Protein AF-A0A2A4V8B3-F1 (afdb_monomer_lite)

Structure (mmCIF, N/CA/C/O backbone):
data_AF-A0A2A4V8B3-F1
#
_entry.id   AF-A0A2A4V8B3-F1
#
loop_
_atom_site.group_PDB
_atom_site.id
_atom_site.type_symbol
_atom_site.label_atom_id
_atom_site.label_alt_id
_atom_site.label_comp_id
_atom_site.label_asym_id
_atom_site.label_entity_id
_atom_site.label_seq_id
_atom_site.pdbx_PDB_ins_code
_atom_site.Cartn_x
_atom_site.Cartn_y
_atom_site.Cartn_z
_atom_site.occupancy
_atom_site.B_iso_or_equiv
_atom_site.auth_seq_id
_atom_site.auth_comp_id
_atom_site.auth_asym_id
_atom_site.auth_atom_id
_atom_site.pdbx_PDB_model_num
ATOM 1 N N . MET A 1 1 ? -8.228 9.373 -2.142 1.00 75.62 1 MET A N 1
ATOM 2 C CA . MET A 1 1 ? -7.439 8.498 -1.263 1.00 75.62 1 MET A CA 1
ATOM 3 C C . MET A 1 1 ? -7.213 9.200 0.055 1.00 75.62 1 MET A C 1
ATOM 5 O O . MET A 1 1 ? -6.457 10.163 0.104 1.00 75.62 1 MET A O 1
ATOM 9 N N . THR A 1 2 ? -7.876 8.724 1.103 1.00 86.31 2 THR A N 1
ATOM 10 C CA . THR A 1 2 ? -7.658 9.188 2.476 1.00 86.31 2 THR A CA 1
ATOM 11 C C . THR A 1 2 ? -6.906 8.107 3.242 1.00 86.31 2 THR A C 1
ATOM 13 O O . THR A 1 2 ? -7.404 6.989 3.386 1.00 86.31 2 THR A O 1
ATOM 16 N N . ILE A 1 3 ? -5.701 8.444 3.699 1.00 95.56 3 ILE A N 1
ATOM 17 C CA . ILE A 1 3 ? -4.874 7.608 4.571 1.00 95.56 3 ILE A CA 1
ATOM 18 C C . ILE A 1 3 ? -4.713 8.327 5.908 1.00 95.56 3 ILE A C 1
ATOM 20 O O . ILE A 1 3 ? -4.623 9.552 5.957 1.00 95.56 3 ILE A O 1
ATOM 24 N N . SER A 1 4 ? -4.695 7.573 7.000 1.00 96.19 4 SER A N 1
ATOM 25 C CA . SER A 1 4 ? -4.359 8.089 8.329 1.00 96.19 4 SER A CA 1
ATOM 26 C C . SER A 1 4 ? -3.397 7.136 9.018 1.00 96.19 4 SER A C 1
ATOM 28 O O . SER A 1 4 ? -3.510 5.922 8.845 1.00 96.19 4 SER A O 1
ATOM 30 N N . ILE A 1 5 ? -2.454 7.669 9.793 1.00 97.62 5 ILE A N 1
ATOM 31 C CA . ILE A 1 5 ? -1.421 6.866 10.451 1.00 97.62 5 ILE A CA 1
ATOM 32 C C . ILE A 1 5 ? -1.676 6.827 11.956 1.00 97.62 5 ILE A C 1
ATOM 34 O O . ILE A 1 5 ? -1.753 7.857 12.620 1.00 97.62 5 ILE A O 1
ATOM 38 N N . ASP A 1 6 ? -1.794 5.621 12.497 1.00 97.19 6 ASP A N 1
ATOM 39 C CA . ASP A 1 6 ? -1.724 5.356 13.929 1.00 97.19 6 ASP A CA 1
ATOM 40 C C . ASP A 1 6 ? -0.278 4.966 14.254 1.00 97.19 6 ASP A C 1
ATOM 42 O O . ASP A 1 6 ? 0.121 3.800 14.148 1.00 97.19 6 ASP A O 1
ATOM 46 N N . TRP A 1 7 ? 0.526 5.981 14.573 1.00 96.69 7 TRP A N 1
ATOM 47 C CA . TRP A 1 7 ? 1.957 5.833 14.833 1.00 96.69 7 TRP A CA 1
ATOM 48 C C . TRP A 1 7 ? 2.273 4.892 16.008 1.00 96.69 7 TRP A C 1
ATOM 50 O O . TRP A 1 7 ? 3.122 4.011 15.828 1.00 96.69 7 TRP A O 1
ATOM 60 N N . PRO A 1 8 ? 1.597 4.991 17.177 1.00 96.19 8 PRO A N 1
ATOM 61 C CA . PRO A 1 8 ? 1.855 4.090 18.300 1.00 96.19 8 PRO A CA 1
ATOM 62 C C . PRO A 1 8 ? 1.575 2.618 17.989 1.00 96.19 8 PRO A C 1
ATOM 64 O O . PRO A 1 8 ? 2.347 1.753 18.400 1.00 96.19 8 PRO A O 1
ATOM 67 N N . ASN A 1 9 ? 0.496 2.323 17.254 1.00 97.19 9 ASN A N 1
ATOM 68 C CA . ASN A 1 9 ? 0.120 0.943 16.929 1.00 97.19 9 ASN A CA 1
ATOM 69 C C . ASN A 1 9 ? 0.701 0.450 15.597 1.00 97.19 9 ASN A C 1
ATOM 71 O O . ASN A 1 9 ? 0.443 -0.690 15.209 1.00 97.19 9 ASN A O 1
ATOM 75 N N . LYS A 1 10 ? 1.475 1.293 14.900 1.00 97.75 10 LYS A N 1
ATOM 76 C CA . LYS A 1 10 ? 2.072 1.006 13.591 1.00 97.75 10 LYS A CA 1
ATOM 77 C C . LYS A 1 10 ? 1.015 0.585 12.558 1.00 97.75 10 LYS A C 1
ATOM 79 O O . LYS A 1 10 ? 1.180 -0.401 11.840 1.00 97.75 10 LYS A O 1
ATOM 84 N N . LEU A 1 11 ? -0.088 1.334 12.469 1.00 98.19 11 LEU A N 1
ATOM 85 C CA . LEU A 1 11 ? -1.162 1.064 11.505 1.00 98.19 11 LEU A CA 1
ATOM 86 C C . LEU A 1 11 ? -1.292 2.186 10.480 1.00 98.19 11 LEU A C 1
ATOM 88 O O . LEU A 1 11 ? -1.422 3.356 10.823 1.00 98.19 11 LEU A O 1
ATOM 92 N N . VAL A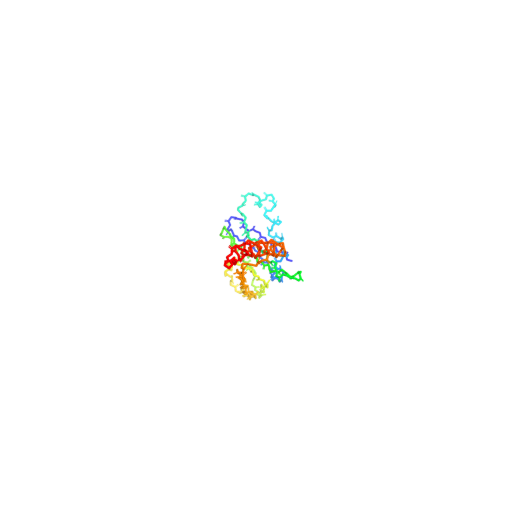 1 12 ? -1.353 1.796 9.213 1.00 98.19 12 VAL A N 1
ATOM 93 C CA . VAL A 1 12 ? -1.789 2.642 8.105 1.00 98.19 12 VAL A CA 1
ATOM 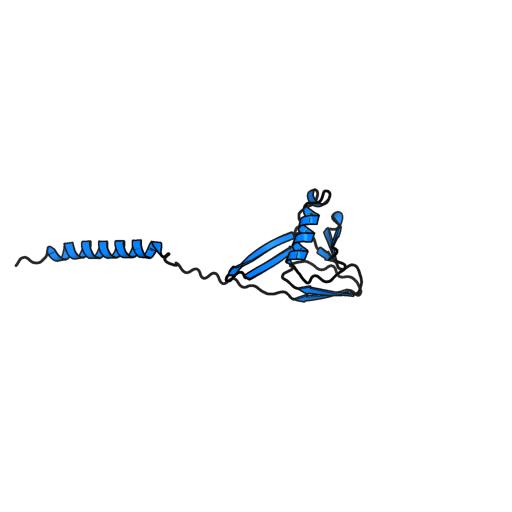94 C C . VAL A 1 12 ? -3.261 2.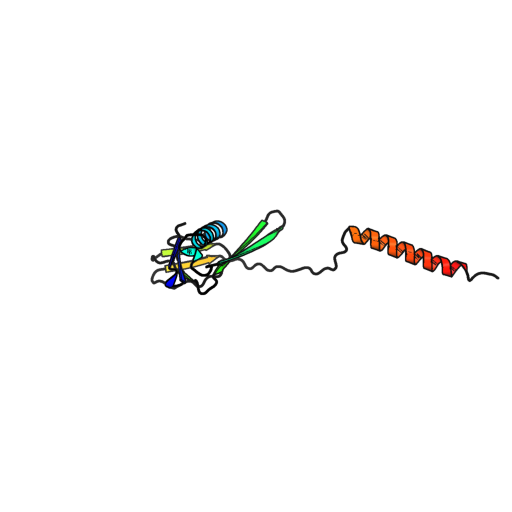338 7.854 1.00 98.19 12 VAL A C 1
ATOM 96 O O . VAL A 1 12 ? -3.620 1.225 7.466 1.00 98.19 12 VAL A O 1
ATOM 99 N N . LEU A 1 13 ? -4.124 3.315 8.103 1.00 98.06 13 LEU A N 1
ATOM 100 C CA . LEU A 1 13 ? -5.569 3.200 7.969 1.00 98.06 13 LEU A CA 1
ATOM 101 C C . LEU A 1 13 ? -5.988 3.721 6.597 1.00 98.06 13 LEU A C 1
ATOM 103 O O . LEU A 1 13 ? -5.778 4.893 6.292 1.00 98.06 13 LEU A O 1
ATOM 107 N N . SER A 1 14 ? -6.601 2.864 5.785 1.00 97.12 14 SER A N 1
ATOM 108 C CA . SER A 1 14 ? -7.164 3.247 4.489 1.00 97.12 14 SER A CA 1
ATOM 109 C C . SER A 1 14 ? -8.669 3.018 4.476 1.00 97.12 14 SER A C 1
ATOM 111 O O . SER A 1 14 ? -9.137 1.930 4.800 1.00 97.12 14 SER A O 1
ATOM 113 N N . THR A 1 15 ? -9.445 4.037 4.113 1.00 96.62 15 THR A N 1
ATOM 114 C CA . THR A 1 15 ? -10.911 3.932 4.000 1.00 96.62 15 THR A CA 1
ATOM 115 C C . THR A 1 15 ? -11.390 3.653 2.576 1.00 96.62 15 THR A C 1
ATOM 117 O O . THR A 1 15 ? -12.588 3.477 2.364 1.00 96.62 15 THR A O 1
ATOM 120 N N . GLU A 1 16 ? -10.478 3.573 1.604 1.00 95.94 16 GLU A N 1
ATOM 121 C CA . GLU A 1 16 ? -10.765 3.437 0.172 1.00 95.94 16 GLU A CA 1
ATOM 122 C C . GLU A 1 16 ? -9.875 2.362 -0.468 1.00 95.94 16 GLU A C 1
ATOM 124 O O . GLU A 1 16 ? -8.850 1.979 0.082 1.00 95.94 16 GLU A O 1
ATOM 129 N N . SER A 1 17 ? -10.245 1.877 -1.654 1.00 96.44 17 SER A N 1
ATOM 130 C CA . SER A 1 17 ? -9.379 0.977 -2.430 1.00 96.44 17 SER A CA 1
ATOM 131 C C . SER A 1 17 ? -8.087 1.678 -2.870 1.00 96.44 17 SER A C 1
ATOM 133 O O . SER A 1 17 ? -8.086 2.874 -3.166 1.00 96.44 17 SER A O 1
ATOM 135 N N . ILE A 1 18 ? -6.991 0.923 -2.969 1.00 96.00 18 ILE A N 1
ATOM 136 C CA . ILE A 1 18 ? -5.684 1.429 -3.405 1.00 96.00 18 ILE A CA 1
ATOM 137 C C . ILE A 1 18 ? -5.465 0.992 -4.851 1.00 96.00 18 ILE A C 1
ATOM 139 O O . ILE A 1 18 ? -4.991 -0.109 -5.111 1.00 96.00 18 ILE A O 1
ATOM 143 N N . THR A 1 19 ? -5.830 1.841 -5.806 1.00 94.94 19 THR A N 1
ATOM 144 C CA . THR A 1 19 ? -5.739 1.516 -7.242 1.00 94.94 19 THR A CA 1
ATOM 145 C C . THR A 1 19 ? -4.518 2.118 -7.934 1.00 94.94 19 THR A C 1
ATOM 147 O O . THR A 1 19 ? -4.212 1.740 -9.060 1.00 94.94 19 THR A O 1
ATOM 150 N N . ASP A 1 20 ? -3.828 3.048 -7.273 1.00 94.06 20 ASP A N 1
ATOM 151 C CA . ASP A 1 20 ? -2.616 3.703 -7.762 1.00 94.06 20 ASP A CA 1
ATOM 152 C C . ASP A 1 20 ? -1.541 3.665 -6.670 1.00 94.06 20 ASP A C 1
ATOM 154 O O . ASP A 1 20 ? -1.635 4.343 -5.644 1.00 94.06 20 ASP A O 1
ATOM 158 N N . ILE A 1 21 ? -0.516 2.842 -6.894 1.00 92.88 21 ILE A N 1
ATOM 159 C CA . ILE A 1 21 ? 0.582 2.649 -5.946 1.00 92.88 21 ILE A CA 1
ATOM 160 C C . ILE A 1 21 ? 1.500 3.872 -5.838 1.00 92.88 21 ILE A C 1
ATOM 162 O O . ILE A 1 21 ? 2.099 4.088 -4.785 1.00 92.88 21 ILE A O 1
ATOM 166 N N . VAL A 1 22 ? 1.632 4.669 -6.902 1.00 94.00 22 VAL A N 1
ATOM 167 C CA . VAL A 1 22 ? 2.498 5.853 -6.891 1.00 94.00 22 VAL A CA 1
ATOM 168 C C . VAL A 1 22 ? 1.840 6.934 -6.047 1.00 94.00 22 VAL A C 1
ATOM 170 O O . VAL A 1 22 ? 2.473 7.419 -5.111 1.00 94.00 22 VAL A O 1
ATOM 173 N N . ALA A 1 23 ? 0.552 7.198 -6.288 1.00 95.25 23 ALA A N 1
ATOM 174 C CA . ALA A 1 23 ? -0.228 8.120 -5.468 1.00 95.25 23 ALA A CA 1
ATOM 175 C C . ALA A 1 23 ? -0.283 7.667 -3.998 1.00 95.25 23 ALA A C 1
ATOM 177 O O . ALA A 1 23 ? -0.118 8.478 -3.092 1.00 95.25 23 ALA A O 1
ATOM 178 N N . PHE A 1 24 ? -0.441 6.363 -3.746 1.00 95.88 24 PHE A N 1
ATOM 179 C CA . PHE A 1 24 ? -0.405 5.819 -2.386 1.00 95.88 24 PHE A CA 1
ATOM 180 C C . PHE A 1 24 ? 0.943 6.045 -1.696 1.00 95.88 24 PHE A C 1
ATOM 182 O O . PHE A 1 24 ? 0.987 6.488 -0.551 1.00 95.88 24 PHE A O 1
ATOM 189 N N . LYS A 1 25 ? 2.052 5.786 -2.399 1.00 95.69 25 LYS A N 1
ATOM 190 C CA . LYS A 1 25 ? 3.403 6.052 -1.895 1.00 95.69 25 LYS A CA 1
ATOM 191 C C . LYS A 1 25 ? 3.598 7.533 -1.578 1.00 95.69 25 LYS A C 1
ATOM 193 O O . LYS A 1 25 ? 4.223 7.837 -0.570 1.00 95.69 25 LYS A O 1
ATOM 198 N N . ASP A 1 26 ? 3.112 8.432 -2.432 1.00 96.56 26 ASP A N 1
ATOM 199 C CA . ASP A 1 26 ? 3.243 9.876 -2.215 1.00 96.56 26 ASP A CA 1
ATOM 200 C C . ASP A 1 26 ? 2.539 10.306 -0.925 1.00 96.56 26 ASP A C 1
ATOM 202 O O . ASP A 1 26 ? 3.161 10.971 -0.106 1.00 96.56 26 ASP A O 1
ATOM 206 N N . VAL A 1 27 ? 1.316 9.825 -0.674 1.00 96.75 27 VAL A N 1
ATOM 207 C CA . VAL A 1 27 ? 0.584 10.116 0.574 1.00 96.75 27 VAL A CA 1
ATOM 208 C C . VAL A 1 27 ? 1.327 9.606 1.815 1.00 96.75 27 VAL A C 1
ATOM 210 O O . VAL A 1 27 ? 1.361 10.285 2.840 1.00 96.75 27 VAL A O 1
ATOM 213 N N . LEU A 1 28 ? 1.940 8.420 1.743 1.00 96.81 28 LEU A N 1
ATOM 214 C CA . LEU A 1 28 ? 2.716 7.887 2.867 1.00 96.81 28 LEU A CA 1
ATOM 215 C C . LEU A 1 28 ? 3.995 8.683 3.123 1.00 96.81 28 LEU A C 1
ATOM 217 O O . LEU A 1 28 ? 4.334 8.896 4.280 1.00 96.81 28 LEU A O 1
ATOM 221 N N . ARG A 1 29 ? 4.688 9.135 2.070 1.00 96.50 29 ARG A N 1
ATOM 222 C CA . ARG A 1 29 ? 5.881 9.983 2.222 1.00 96.50 29 ARG A CA 1
ATOM 223 C C . ARG A 1 29 ? 5.535 11.353 2.783 1.00 96.50 29 ARG A C 1
ATOM 225 O O . ARG A 1 29 ? 6.217 11.799 3.689 1.00 96.50 29 ARG A O 1
ATOM 232 N N . ASP A 1 30 ? 4.438 11.945 2.327 1.00 96.44 30 ASP A N 1
ATOM 233 C CA . ASP A 1 30 ? 3.919 13.198 2.883 1.00 96.44 30 ASP A CA 1
ATOM 234 C C . ASP A 1 30 ? 3.633 13.055 4.390 1.00 96.44 30 ASP A C 1
ATOM 236 O O . ASP A 1 30 ? 4.064 13.872 5.195 1.00 96.44 30 ASP A O 1
ATOM 240 N N . SER A 1 31 ? 3.033 11.928 4.799 1.00 95.56 31 SER A N 1
ATOM 241 C CA . SER A 1 31 ? 2.796 11.631 6.221 1.00 95.56 31 SER A CA 1
ATOM 242 C C . SER A 1 31 ? 4.082 11.390 7.025 1.00 95.56 31 SER A C 1
ATOM 244 O O . SER A 1 31 ? 4.107 11.673 8.217 1.00 95.56 31 SER A O 1
ATOM 246 N N . GLU A 1 32 ? 5.130 10.823 6.418 1.00 96.25 32 GLU A N 1
ATOM 247 C CA . GLU A 1 32 ? 6.441 10.633 7.061 1.00 96.25 32 GLU A CA 1
ATOM 248 C C . GLU A 1 32 ? 7.205 11.957 7.224 1.00 96.25 32 GLU A C 1
ATOM 250 O O . GLU A 1 32 ? 7.951 12.106 8.191 1.00 96.25 32 GLU A O 1
ATOM 255 N N . ASP A 1 33 ? 6.997 12.911 6.314 1.00 96.06 33 ASP A N 1
ATOM 256 C CA . ASP A 1 33 ? 7.652 14.224 6.318 1.00 96.06 33 ASP A CA 1
ATOM 257 C C . ASP A 1 33 ? 6.921 15.261 7.204 1.00 96.06 33 ASP A C 1
ATOM 259 O O . ASP A 1 33 ? 7.470 16.327 7.502 1.00 96.06 33 ASP A O 1
ATOM 263 N N . ASP A 1 34 ? 5.708 14.948 7.672 1.00 94.50 34 ASP A N 1
ATOM 264 C CA . ASP A 1 34 ? 4.922 15.779 8.589 1.00 94.50 34 ASP A CA 1
ATOM 265 C C . ASP A 1 34 ? 5.523 15.863 10.006 1.00 94.50 34 ASP A C 1
ATOM 267 O O . ASP A 1 34 ? 6.310 15.021 10.440 1.00 94.50 34 ASP A O 1
ATOM 271 N N . ALA A 1 35 ? 5.099 16.871 10.783 1.00 94.69 35 ALA A N 1
ATOM 272 C CA . ALA A 1 35 ? 5.645 17.162 12.117 1.00 94.69 35 ALA A CA 1
ATOM 273 C C . ALA A 1 35 ? 5.585 15.975 13.103 1.00 94.69 35 ALA A C 1
ATOM 275 O O . ALA A 1 35 ? 6.494 15.810 13.916 1.00 94.69 35 ALA A O 1
ATOM 276 N N . ASP A 1 36 ? 4.541 15.147 13.017 1.00 92.19 36 ASP A N 1
ATOM 277 C CA . ASP A 1 36 ? 4.431 13.911 13.801 1.00 92.19 36 ASP A CA 1
ATOM 278 C C . ASP A 1 36 ? 5.178 12.738 13.139 1.00 92.19 36 ASP A C 1
ATOM 280 O O . ASP A 1 36 ? 5.700 11.860 13.830 1.00 92.19 36 ASP A O 1
ATOM 284 N N . GLY A 1 37 ? 5.253 12.721 11.805 1.00 94.12 37 GLY A N 1
ATOM 285 C CA . GLY A 1 37 ? 5.908 11.675 11.022 1.00 94.12 37 GLY A CA 1
ATOM 286 C C . GLY A 1 37 ? 7.411 11.616 11.248 1.00 94.12 37 GLY A C 1
ATOM 287 O O . GLY A 1 37 ? 7.948 10.538 11.499 1.00 94.12 37 GLY A O 1
ATOM 288 N N . VAL A 1 38 ? 8.071 12.775 11.308 1.00 95.25 38 VAL A N 1
ATOM 289 C CA . VAL A 1 38 ? 9.527 12.874 11.518 1.00 95.25 38 VAL A CA 1
ATOM 290 C C . VAL A 1 38 ? 9.997 12.335 12.875 1.00 95.25 38 VAL A C 1
ATOM 292 O O . VAL A 1 38 ? 11.185 12.069 13.057 1.00 95.25 38 VAL A O 1
ATOM 295 N N . LEU A 1 39 ? 9.086 12.178 13.842 1.00 97.00 39 LEU A N 1
ATOM 296 C CA . LEU A 1 39 ? 9.372 11.605 15.163 1.00 97.00 39 LEU A CA 1
ATOM 297 C C . LEU A 1 39 ? 9.293 10.073 15.181 1.00 97.00 39 LEU A C 1
ATOM 299 O O . LEU A 1 39 ? 9.610 9.452 16.198 1.00 97.00 39 LEU A O 1
ATOM 303 N N . ASN A 1 40 ? 8.844 9.462 14.087 1.00 96.81 40 ASN A N 1
ATOM 304 C CA . ASN A 1 40 ? 8.585 8.039 13.982 1.00 96.81 40 ASN A CA 1
ATOM 305 C C . ASN A 1 40 ? 9.472 7.382 12.924 1.00 96.81 40 ASN A C 1
ATOM 307 O O . ASN A 1 40 ? 9.949 8.013 11.985 1.00 96.81 40 ASN A O 1
ATOM 311 N N . ASP A 1 41 ? 9.667 6.071 13.061 1.00 96.75 41 ASP A N 1
ATOM 312 C CA . ASP A 1 41 ? 10.353 5.307 12.024 1.00 96.75 41 ASP A CA 1
ATOM 313 C C . ASP A 1 41 ? 9.559 5.341 10.707 1.00 96.75 41 ASP A C 1
ATOM 315 O O . ASP A 1 41 ? 8.322 5.238 10.755 1.00 96.75 41 ASP A O 1
ATOM 319 N N . PRO A 1 42 ? 10.244 5.370 9.545 1.00 97.00 42 PRO A N 1
ATOM 320 C CA . PRO A 1 42 ? 9.598 5.320 8.239 1.00 97.00 42 PRO A CA 1
ATOM 321 C C . PRO A 1 42 ? 8.657 4.119 8.104 1.00 97.00 42 PRO A C 1
ATOM 323 O O . PRO A 1 42 ? 8.955 3.018 8.574 1.00 97.00 42 PRO A O 1
ATOM 326 N N . ILE A 1 43 ? 7.537 4.322 7.421 1.00 98.06 43 ILE A N 1
ATOM 327 C CA . ILE A 1 43 ? 6.503 3.322 7.158 1.00 98.06 43 ILE A CA 1
ATOM 328 C C . ILE A 1 43 ? 6.932 2.421 6.004 1.00 98.06 43 ILE A C 1
ATOM 330 O O . ILE A 1 43 ? 6.724 1.205 6.060 1.00 98.06 43 ILE A O 1
ATOM 334 N N . ILE A 1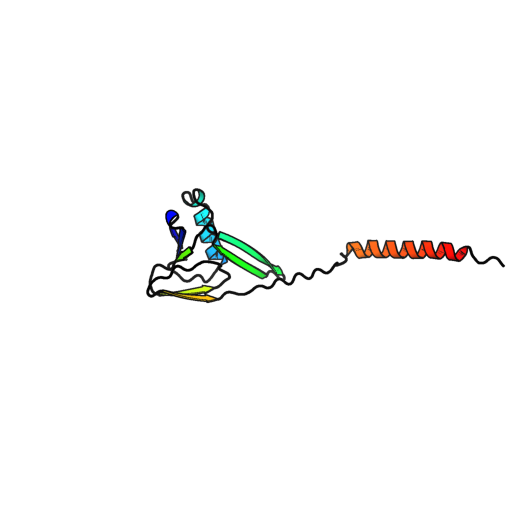 44 ? 7.522 3.002 4.952 1.00 97.50 44 ILE A N 1
ATOM 335 C CA . ILE A 1 44 ? 7.747 2.291 3.689 1.00 97.50 44 ILE A CA 1
ATOM 336 C C . ILE A 1 44 ? 9.184 2.328 3.170 1.00 97.50 44 ILE A C 1
ATOM 338 O O . ILE A 1 44 ? 9.933 3.296 3.315 1.00 97.50 44 ILE A O 1
ATOM 342 N N . ASN A 1 45 ? 9.528 1.286 2.417 1.00 96.00 45 ASN A N 1
ATOM 343 C CA . ASN A 1 45 ? 10.576 1.323 1.407 1.00 96.00 45 ASN A CA 1
ATOM 344 C C . ASN A 1 45 ? 9.934 1.324 0.012 1.00 96.00 45 ASN A C 1
ATOM 346 O O . ASN A 1 45 ? 9.016 0.550 -0.259 1.00 96.00 45 ASN A O 1
ATOM 350 N N . TYR A 1 46 ? 10.414 2.188 -0.881 1.00 94.88 46 TYR A N 1
ATOM 351 C CA . TYR A 1 46 ? 9.877 2.314 -2.233 1.00 94.88 46 TYR A CA 1
ATOM 352 C C . TYR A 1 46 ? 10.923 1.924 -3.269 1.00 94.88 46 TYR A C 1
ATOM 354 O O . TYR A 1 46 ? 12.045 2.430 -3.266 1.00 94.88 46 TYR A O 1
ATOM 362 N N . LYS A 1 47 ? 10.532 1.043 -4.189 1.00 90.94 47 LYS A N 1
ATOM 363 C CA . LYS A 1 47 ? 11.381 0.564 -5.277 1.00 90.94 47 LYS A CA 1
ATOM 364 C C . LYS A 1 47 ? 10.750 0.934 -6.608 1.00 90.94 47 LYS A C 1
ATOM 366 O O . LYS A 1 47 ? 9.575 0.670 -6.860 1.00 90.94 47 LYS A O 1
ATOM 371 N N . LYS A 1 48 ? 11.568 1.515 -7.478 1.00 91.69 48 LYS A N 1
ATOM 372 C CA . LYS A 1 48 ? 11.219 1.834 -8.859 1.00 91.69 48 LYS A CA 1
ATOM 373 C C . LYS A 1 48 ? 12.236 1.164 -9.773 1.00 91.69 48 LYS A C 1
ATOM 375 O O . LYS A 1 48 ? 13.398 1.558 -9.793 1.00 91.69 48 LYS A O 1
ATOM 380 N N . LEU A 1 49 ? 11.794 0.162 -10.523 1.00 88.62 49 LEU A N 1
ATOM 381 C CA . LEU A 1 49 ? 12.611 -0.539 -11.508 1.00 88.62 49 LEU A CA 1
ATOM 382 C C . LEU A 1 49 ? 12.277 -0.015 -12.907 1.00 88.62 49 LEU A C 1
ATOM 384 O O . LEU A 1 49 ? 11.115 0.003 -13.302 1.00 88.62 49 LEU A O 1
ATOM 388 N N . ASN A 1 50 ? 13.286 0.427 -13.654 1.00 88.94 50 ASN A N 1
ATOM 389 C CA . ASN A 1 50 ? 13.121 0.809 -15.056 1.00 88.94 50 ASN A CA 1
ATOM 390 C C . ASN A 1 50 ? 13.047 -0.455 -15.923 1.00 88.94 50 ASN A C 1
ATOM 392 O O . ASN A 1 50 ? 13.943 -1.293 -15.852 1.00 88.94 50 ASN A O 1
ATOM 396 N N . LEU A 1 51 ? 11.993 -0.582 -16.728 1.00 85.75 51 LEU A N 1
ATOM 397 C CA . LEU A 1 51 ? 11.789 -1.711 -17.642 1.00 85.75 51 LEU A CA 1
ATOM 398 C C . LEU A 1 51 ? 12.243 -1.406 -19.081 1.00 85.75 51 LEU A C 1
ATOM 400 O O . LEU A 1 51 ? 12.151 -2.267 -19.950 1.00 85.75 51 LEU A O 1
ATOM 404 N N . GLY A 1 52 ? 12.731 -0.190 -19.343 1.00 85.81 52 GLY A N 1
ATOM 405 C CA . GLY A 1 52 ? 12.986 0.316 -20.690 1.00 85.81 52 GLY A CA 1
ATOM 406 C C . GLY A 1 52 ? 11.729 0.908 -21.337 1.00 85.81 52 GLY A C 1
ATOM 407 O O . GLY A 1 52 ? 10.622 0.804 -20.812 1.00 85.81 52 GLY A O 1
ATOM 408 N N . GLY A 1 53 ? 11.899 1.611 -22.463 1.00 85.94 53 GLY A N 1
ATOM 409 C CA . GLY A 1 53 ? 10.779 2.193 -23.222 1.00 85.94 53 GLY A CA 1
ATOM 410 C C . GLY A 1 53 ? 9.925 3.219 -22.459 1.00 85.94 53 GLY A C 1
ATOM 411 O O . GLY A 1 53 ? 8.782 3.452 -22.833 1.00 85.94 53 GLY A O 1
ATOM 412 N N . GLY A 1 54 ? 10.447 3.800 -21.372 1.00 85.38 54 GLY A N 1
ATOM 413 C CA . GLY A 1 54 ? 9.702 4.703 -20.483 1.0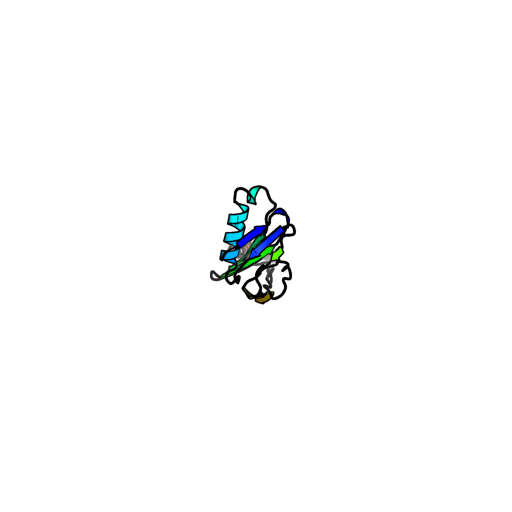0 85.38 54 GLY A CA 1
ATOM 414 C C . GLY A 1 54 ? 8.803 3.998 -19.457 1.00 85.38 54 GLY A C 1
ATOM 415 O O . GLY A 1 54 ? 8.146 4.674 -18.668 1.00 85.38 54 GLY A O 1
ATOM 416 N N . GLY A 1 55 ? 8.785 2.662 -19.438 1.00 85.50 55 GLY A N 1
ATOM 417 C CA . GLY A 1 55 ? 8.029 1.864 -18.480 1.00 85.50 55 GLY A CA 1
ATOM 418 C C . GLY A 1 55 ? 8.754 1.710 -17.145 1.00 85.50 55 GLY A C 1
ATOM 419 O O . GLY A 1 55 ? 9.965 1.481 -17.091 1.00 85.50 55 GLY A O 1
ATOM 420 N N . PHE A 1 56 ? 7.996 1.784 -16.054 1.00 88.69 56 PHE A N 1
ATOM 421 C CA . PHE A 1 56 ? 8.509 1.560 -14.709 1.00 88.69 56 PHE A CA 1
ATOM 422 C C . PHE A 1 56 ? 7.655 0.547 -13.962 1.00 88.69 56 PHE A C 1
ATOM 424 O O . PHE A 1 56 ? 6.432 0.522 -14.080 1.00 88.69 56 PHE A O 1
ATOM 431 N N . PHE A 1 57 ? 8.325 -0.267 -13.160 1.00 89.56 57 PHE A N 1
ATOM 432 C CA . PHE A 1 57 ? 7.704 -1.175 -12.221 1.00 89.56 57 PHE A CA 1
ATOM 433 C C . PHE A 1 57 ? 7.858 -0.622 -10.806 1.00 89.56 57 PHE A C 1
ATOM 435 O O . PHE A 1 57 ? 8.976 -0.397 -10.335 1.00 89.56 57 PHE A O 1
ATOM 442 N N . HIS A 1 58 ? 6.730 -0.377 -10.150 1.00 92.38 58 HIS A N 1
ATOM 443 C CA . HIS A 1 58 ? 6.653 0.286 -8.853 1.00 92.38 58 HIS A CA 1
ATOM 444 C C . HIS A 1 58 ? 6.315 -0.725 -7.765 1.00 92.38 58 HIS A C 1
ATOM 446 O O . HIS A 1 58 ? 5.391 -1.517 -7.939 1.00 92.38 58 HIS A O 1
ATOM 452 N N . ALA A 1 59 ? 7.033 -0.678 -6.645 1.00 92.94 59 ALA A N 1
ATOM 453 C CA . ALA A 1 59 ? 6.751 -1.497 -5.474 1.00 92.94 59 ALA A CA 1
ATOM 454 C C . ALA A 1 59 ? 6.908 -0.691 -4.181 1.00 92.94 59 ALA A C 1
ATOM 456 O O . ALA A 1 59 ? 7.802 0.151 -4.062 1.00 92.94 59 ALA A O 1
ATOM 457 N N . VAL A 1 60 ? 6.035 -0.973 -3.219 1.00 94.88 60 VAL A N 1
ATOM 458 C CA . VAL A 1 60 ? 6.003 -0.368 -1.886 1.00 94.88 60 VAL A CA 1
ATOM 459 C C . VAL A 1 60 ? 5.999 -1.502 -0.871 1.00 94.88 60 VAL A C 1
ATOM 461 O O . VAL A 1 60 ? 5.065 -2.298 -0.842 1.00 94.88 60 VAL A O 1
ATOM 464 N N . ASP A 1 61 ? 7.024 -1.565 -0.032 1.00 95.19 61 ASP A N 1
ATOM 465 C CA . ASP A 1 61 ? 7.123 -2.542 1.050 1.00 95.19 61 ASP A CA 1
ATOM 466 C C . ASP A 1 61 ? 6.945 -1.820 2.387 1.00 95.19 61 ASP A C 1
ATOM 468 O O . ASP A 1 61 ? 7.635 -0.833 2.650 1.00 95.19 61 ASP A O 1
ATOM 472 N N . PHE A 1 62 ? 6.037 -2.307 3.231 1.00 97.12 62 PHE A N 1
ATOM 473 C CA . PHE A 1 62 ? 5.889 -1.824 4.600 1.00 97.12 62 PHE A CA 1
ATOM 474 C C . PHE A 1 62 ? 7.032 -2.389 5.440 1.00 97.12 62 PHE A C 1
ATOM 476 O O . PHE A 1 62 ? 7.334 -3.584 5.393 1.00 97.12 62 PHE A O 1
ATOM 483 N N . ILE A 1 63 ? 7.681 -1.514 6.198 1.00 97.19 63 ILE A N 1
ATOM 484 C CA . ILE A 1 63 ? 8.832 -1.831 7.045 1.00 97.19 63 ILE A CA 1
ATOM 485 C C . ILE A 1 63 ? 8.522 -1.463 8.499 1.00 97.19 63 ILE A C 1
ATOM 487 O O . ILE A 1 63 ? 7.406 -1.065 8.810 1.00 97.19 63 ILE A O 1
ATOM 491 N N . ASN A 1 64 ? 9.475 -1.663 9.415 1.00 97.19 64 ASN A N 1
ATOM 492 C CA . ASN A 1 64 ? 9.393 -1.203 10.813 1.00 97.19 64 ASN A CA 1
ATOM 493 C C . ASN A 1 64 ? 8.111 -1.619 11.569 1.00 97.19 64 ASN A C 1
ATOM 495 O O . ASN A 1 64 ? 7.655 -0.936 12.482 1.00 97.19 64 ASN A O 1
ATOM 499 N N . GLY A 1 65 ? 7.533 -2.763 11.187 1.00 96.94 65 GLY A N 1
ATOM 500 C CA . GLY A 1 65 ? 6.346 -3.333 11.821 1.00 96.94 65 GLY A CA 1
ATOM 501 C C . GLY A 1 65 ? 5.014 -2.705 11.406 1.00 96.94 65 GLY A C 1
ATOM 502 O O . GLY A 1 65 ? 3.990 -3.123 11.945 1.00 96.94 65 GLY A O 1
ATOM 503 N N . TYR A 1 66 ? 4.997 -1.759 10.458 1.00 98.38 66 TYR A N 1
ATOM 504 C CA . TYR A 1 66 ? 3.746 -1.162 9.995 1.00 98.38 66 TYR A CA 1
ATOM 505 C C . TYR A 1 66 ? 2.867 -2.167 9.252 1.00 98.38 66 TYR A C 1
ATOM 507 O O . TYR A 1 66 ? 3.341 -3.027 8.504 1.00 98.38 66 TYR A O 1
ATOM 515 N N . GLN A 1 67 ? 1.557 -2.036 9.444 1.00 98.38 67 GLN A N 1
ATOM 516 C CA . GLN A 1 67 ? 0.540 -2.889 8.830 1.00 98.38 67 GLN A CA 1
ATOM 517 C C . GLN A 1 67 ? -0.553 -2.037 8.187 1.00 98.38 67 GLN A C 1
ATOM 519 O O . GLN A 1 67 ? -0.834 -0.924 8.629 1.00 98.38 67 GLN A O 1
ATOM 524 N N . LEU A 1 68 ? -1.187 -2.564 7.143 1.00 97.88 68 LEU A N 1
ATOM 525 C CA . LEU A 1 68 ? -2.300 -1.917 6.456 1.00 97.88 68 LEU A CA 1
ATOM 526 C C . LEU A 1 68 ? -3.624 -2.398 7.054 1.00 97.88 68 LEU A C 1
ATOM 528 O O . LEU A 1 68 ? -3.848 -3.598 7.208 1.00 97.88 68 LEU A O 1
ATOM 532 N N . LYS A 1 69 ? -4.533 -1.475 7.359 1.00 98.06 69 LYS A N 1
ATOM 533 C CA . LYS A 1 69 ? -5.854 -1.792 7.901 1.00 98.06 69 LYS A CA 1
ATOM 534 C C . LYS A 1 69 ? -6.931 -1.004 7.169 1.00 98.06 69 LYS A C 1
ATOM 536 O O . LYS A 1 69 ? -6.852 0.216 7.062 1.00 98.06 69 LYS A O 1
ATOM 541 N N . PHE A 1 70 ? -7.974 -1.708 6.747 1.00 97.69 70 PHE A N 1
ATOM 542 C CA . PHE A 1 70 ? -9.218 -1.101 6.283 1.00 97.69 70 PHE A CA 1
ATOM 543 C C . PHE A 1 70 ? -10.207 -1.135 7.452 1.00 97.69 70 PHE A C 1
ATOM 545 O O . PHE A 1 70 ? -10.617 -2.221 7.858 1.00 97.69 70 PHE A O 1
ATOM 552 N N . PRO A 1 71 ? -10.519 0.004 8.097 1.00 97.25 71 PRO A N 1
ATOM 553 C CA . PRO A 1 71 ? -11.234 -0.008 9.372 1.00 97.25 71 PRO A CA 1
ATOM 554 C C . PRO A 1 71 ? -12.752 -0.180 9.227 1.00 97.25 71 PRO A C 1
ATOM 556 O O . PRO A 1 71 ? -13.418 -0.477 10.216 1.00 97.25 71 PRO A O 1
ATOM 559 N N . ILE A 1 72 ? -13.301 0.018 8.028 1.00 96.56 72 ILE A N 1
ATOM 560 C CA . ILE A 1 72 ? -14.741 0.002 7.754 1.00 96.56 72 ILE A CA 1
ATOM 561 C C . ILE A 1 72 ? -15.068 -1.265 6.964 1.00 96.56 72 ILE A C 1
ATOM 563 O O . ILE A 1 72 ? -14.345 -1.601 6.034 1.00 96.56 72 ILE A O 1
ATOM 567 N N . ALA A 1 73 ? -16.147 -1.966 7.326 1.00 97.62 73 ALA A N 1
ATOM 568 C CA . ALA A 1 73 ? -16.612 -3.138 6.585 1.00 97.62 73 ALA A CA 1
ATOM 569 C C . ALA A 1 73 ? -16.902 -2.782 5.117 1.00 97.62 73 ALA A C 1
ATOM 571 O O . ALA A 1 73 ? -17.532 -1.764 4.826 1.00 97.62 73 ALA A O 1
ATOM 572 N N . GLY A 1 74 ? -16.462 -3.630 4.193 1.00 97.25 74 GLY A N 1
ATOM 573 C CA . GLY A 1 74 ? -16.538 -3.352 2.766 1.00 97.25 74 GLY A CA 1
ATOM 574 C C . GLY A 1 74 ? -15.649 -4.264 1.932 1.00 97.25 74 GLY A C 1
ATOM 575 O O . GLY A 1 74 ? -14.897 -5.089 2.455 1.00 97.25 74 GLY A O 1
ATOM 576 N N . ASN A 1 75 ? -15.748 -4.091 0.617 1.00 97.62 75 ASN A N 1
ATOM 577 C CA . ASN A 1 75 ? -14.905 -4.772 -0.356 1.00 97.62 75 ASN A CA 1
ATOM 578 C C . ASN A 1 75 ? -13.889 -3.773 -0.909 1.00 97.62 75 ASN A C 1
ATOM 580 O O . ASN A 1 75 ? -14.271 -2.720 -1.421 1.00 97.62 75 ASN A O 1
ATOM 584 N N . TYR A 1 76 ? -12.613 -4.119 -0.813 1.00 97.38 76 TYR A N 1
ATOM 585 C CA . TYR A 1 76 ? -11.499 -3.274 -1.214 1.00 97.38 76 TYR A CA 1
ATOM 586 C C . TYR A 1 76 ? -10.640 -3.984 -2.247 1.00 97.38 76 TYR A C 1
ATOM 588 O O . TYR A 1 76 ? -10.488 -5.205 -2.221 1.00 97.38 76 TYR A O 1
ATOM 596 N N . THR A 1 77 ? -10.034 -3.206 -3.131 1.00 96.12 77 THR A N 1
ATOM 597 C CA . THR A 1 77 ? -9.076 -3.700 -4.114 1.00 96.12 77 THR A CA 1
ATOM 598 C C . THR A 1 77 ? -7.752 -2.981 -3.932 1.00 96.12 77 THR A C 1
ATOM 600 O O . THR A 1 77 ? -7.707 -1.761 -3.767 1.00 96.12 77 THR A O 1
ATOM 603 N N . ILE A 1 78 ? -6.666 -3.744 -3.975 1.00 95.38 78 ILE A N 1
ATOM 604 C CA . ILE A 1 78 ? -5.306 -3.224 -4.040 1.00 95.38 78 ILE A CA 1
ATOM 605 C C . ILE A 1 78 ? -4.721 -3.622 -5.390 1.00 95.38 78 ILE A C 1
ATOM 607 O O . ILE A 1 78 ? -4.598 -4.812 -5.688 1.00 95.38 78 ILE A O 1
ATOM 611 N N . ILE A 1 79 ? -4.352 -2.627 -6.190 1.00 92.94 79 ILE A N 1
ATOM 612 C CA . ILE A 1 79 ? -3.678 -2.801 -7.474 1.00 92.94 79 ILE A CA 1
ATOM 613 C C . ILE A 1 79 ? -2.256 -2.267 -7.341 1.00 92.94 79 ILE A C 1
ATOM 615 O O . ILE A 1 79 ? -2.035 -1.093 -7.048 1.00 92.94 79 ILE A O 1
ATOM 619 N N . GLY A 1 80 ? -1.288 -3.146 -7.582 1.00 90.19 80 GLY A N 1
ATOM 620 C CA . GLY A 1 80 ? 0.132 -2.825 -7.526 1.00 90.19 80 GLY A CA 1
ATOM 621 C C . GLY A 1 80 ? 0.882 -3.649 -6.488 1.00 90.19 80 GLY A C 1
ATOM 622 O O . GLY A 1 80 ? 0.313 -4.377 -5.675 1.00 90.19 80 GLY A O 1
ATOM 623 N N . ASN A 1 81 ? 2.206 -3.549 -6.531 1.00 92.31 81 ASN A N 1
ATOM 624 C CA . ASN A 1 81 ? 3.092 -4.357 -5.707 1.00 92.31 81 ASN A CA 1
ATOM 625 C C . ASN A 1 81 ? 3.248 -3.776 -4.303 1.00 92.31 81 ASN A C 1
ATOM 627 O O . ASN A 1 81 ? 4.237 -3.105 -4.010 1.00 92.31 81 ASN A O 1
ATOM 631 N N . ILE A 1 82 ? 2.264 -4.046 -3.447 1.00 93.50 82 ILE A N 1
ATOM 632 C CA . ILE A 1 82 ? 2.283 -3.630 -2.045 1.00 93.50 82 ILE A CA 1
ATOM 633 C C . ILE A 1 82 ? 2.595 -4.829 -1.144 1.00 93.50 82 ILE A C 1
ATOM 635 O O . ILE A 1 82 ? 1.780 -5.743 -0.974 1.00 93.50 82 ILE A O 1
ATOM 639 N N . GLY A 1 83 ? 3.785 -4.807 -0.548 1.00 92.81 83 GLY A N 1
ATOM 640 C CA . GLY A 1 83 ? 4.224 -5.731 0.488 1.00 92.81 83 GLY A CA 1
ATOM 641 C C . GLY A 1 83 ? 3.809 -5.235 1.868 1.00 92.81 83 GLY A C 1
ATOM 642 O O . GLY A 1 83 ? 4.624 -4.666 2.581 1.00 92.81 83 GLY A O 1
ATOM 643 N N . ALA A 1 84 ? 2.548 -5.442 2.250 1.00 95.19 84 ALA A N 1
ATOM 644 C CA . ALA A 1 84 ? 2.039 -5.094 3.577 1.00 95.19 84 ALA A CA 1
ATOM 645 C C . ALA A 1 84 ? 1.277 -6.265 4.208 1.00 95.19 84 ALA A C 1
ATOM 647 O O . ALA A 1 84 ? 0.571 -7.010 3.518 1.00 95.19 84 ALA A O 1
ATOM 648 N N . VAL A 1 85 ? 1.394 -6.405 5.530 1.00 97.25 85 VAL A N 1
ATOM 649 C CA . VAL A 1 85 ? 0.493 -7.256 6.318 1.00 97.25 85 VAL A CA 1
ATOM 650 C C . VAL A 1 85 ? -0.850 -6.542 6.416 1.00 97.25 85 VAL A C 1
ATOM 652 O O . VAL A 1 85 ? -0.894 -5.369 6.780 1.00 97.25 85 VAL A O 1
ATOM 655 N N . ILE A 1 86 ? -1.935 -7.241 6.080 1.00 97.25 86 ILE A N 1
ATOM 656 C CA . ILE A 1 86 ? -3.293 -6.706 6.206 1.00 97.25 86 ILE A CA 1
ATOM 657 C C . ILE A 1 86 ? -3.860 -7.137 7.555 1.00 97.25 86 ILE A C 1
ATOM 659 O O . ILE A 1 86 ? -3.983 -8.335 7.819 1.00 97.25 86 ILE A O 1
ATOM 663 N N . VAL A 1 87 ? -4.239 -6.168 8.387 1.00 98.00 87 VAL A N 1
ATOM 664 C CA . VAL A 1 87 ? -4.943 -6.433 9.644 1.00 98.00 87 VAL A CA 1
ATOM 665 C C . VAL A 1 87 ? -6.369 -6.887 9.325 1.00 98.00 87 VAL A C 1
ATOM 667 O O . VAL A 1 87 ? -7.112 -6.128 8.694 1.00 98.00 87 VAL A O 1
ATOM 670 N N . PRO A 1 88 ? -6.787 -8.088 9.762 1.00 97.25 88 PRO A N 1
ATOM 671 C CA . PRO A 1 88 ? -8.140 -8.561 9.521 1.00 97.25 88 PRO A CA 1
ATOM 672 C C . PRO A 1 88 ? -9.146 -7.728 10.320 1.00 97.25 88 PRO A C 1
ATOM 674 O O . PRO A 1 88 ? -8.969 -7.474 11.513 1.00 97.25 88 PRO A O 1
ATOM 677 N N . VAL A 1 89 ? -10.231 -7.332 9.663 1.00 97.88 89 VAL A N 1
ATOM 678 C CA . VAL A 1 89 ? -11.365 -6.632 10.273 1.00 97.88 89 VAL A CA 1
ATOM 679 C C . VAL A 1 89 ? -12.642 -7.348 9.841 1.00 97.88 89 VAL A C 1
ATOM 681 O O . VAL A 1 89 ? -12.780 -7.756 8.689 1.00 97.88 89 VAL A O 1
ATOM 684 N N . ALA A 1 90 ? -13.572 -7.555 10.773 1.00 97.69 90 ALA A N 1
ATOM 685 C CA . ALA A 1 90 ? -14.819 -8.251 10.475 1.00 97.69 90 ALA A CA 1
ATOM 686 C C . ALA A 1 90 ? -15.612 -7.512 9.381 1.00 97.69 90 ALA A C 1
ATOM 688 O O . ALA A 1 90 ? -15.811 -6.302 9.460 1.00 97.69 90 ALA A O 1
ATOM 689 N N . GLY A 1 91 ? -16.064 -8.249 8.363 1.00 96.50 91 GLY A N 1
ATOM 690 C CA . GLY A 1 91 ? -16.801 -7.682 7.229 1.00 96.50 91 GLY A CA 1
ATOM 691 C C . GLY A 1 91 ? -15.936 -6.932 6.210 1.00 96.50 91 GLY A C 1
ATOM 692 O O . GLY A 1 91 ? -16.490 -6.306 5.311 1.00 96.50 91 GLY A O 1
ATOM 693 N N . VAL A 1 92 ? -14.607 -6.988 6.332 1.00 98.19 92 VAL A N 1
ATOM 694 C CA . VAL A 1 92 ? -13.666 -6.448 5.345 1.00 98.19 92 VAL A CA 1
ATOM 695 C C . VAL A 1 92 ? -13.135 -7.570 4.472 1.00 98.19 92 VAL A C 1
ATOM 697 O O . VAL A 1 92 ? -12.560 -8.540 4.966 1.00 98.19 92 VAL A O 1
ATOM 700 N N . PHE A 1 93 ? -13.271 -7.393 3.165 1.00 97.25 93 PHE A N 1
ATOM 701 C CA . PHE A 1 93 ? -12.709 -8.280 2.160 1.00 97.25 93 PHE A CA 1
ATOM 702 C C . PHE A 1 93 ? -11.763 -7.476 1.281 1.00 97.25 93 PHE A C 1
ATOM 704 O O . PHE A 1 93 ? -12.135 -6.426 0.759 1.00 97.25 93 PHE A O 1
ATOM 711 N N . VAL A 1 94 ? -10.529 -7.954 1.136 1.00 96.69 94 VAL A N 1
ATOM 712 C CA . VAL A 1 94 ? -9.503 -7.275 0.342 1.00 96.69 94 VAL A CA 1
ATOM 713 C C . VAL A 1 94 ? -9.047 -8.202 -0.765 1.00 96.69 94 VAL A C 1
ATOM 715 O O . VAL A 1 94 ? -8.490 -9.266 -0.495 1.00 96.69 94 VAL A O 1
ATOM 718 N N . ASP A 1 95 ? -9.254 -7.771 -2.001 1.00 95.94 95 ASP A N 1
ATOM 719 C CA . ASP A 1 95 ? -8.652 -8.389 -3.170 1.00 95.94 95 ASP A CA 1
ATOM 720 C C . ASP A 1 95 ? -7.310 -7.717 -3.490 1.00 95.94 95 ASP A C 1
ATOM 722 O O . ASP A 1 95 ? -7.173 -6.491 -3.407 1.00 95.94 95 ASP A O 1
ATOM 726 N N . ARG A 1 96 ? -6.299 -8.516 -3.842 1.00 93.69 96 ARG A N 1
ATOM 727 C CA . ARG A 1 96 ? -4.950 -8.034 -4.157 1.00 93.69 96 ARG A CA 1
ATOM 728 C C . ARG A 1 96 ? -4.525 -8.503 -5.534 1.00 93.69 96 ARG A C 1
ATOM 730 O O . ARG A 1 96 ? -4.239 -9.678 -5.743 1.00 93.69 96 ARG A O 1
ATOM 737 N N . THR A 1 97 ? -4.363 -7.542 -6.431 1.00 90.94 97 THR A N 1
ATOM 738 C CA . THR A 1 97 ? -3.736 -7.745 -7.733 1.00 90.94 97 THR A CA 1
ATOM 739 C C . THR A 1 97 ? -2.286 -7.275 -7.666 1.00 90.94 97 THR A C 1
ATOM 741 O O . THR A 1 97 ? -1.997 -6.078 -7.729 1.00 90.94 97 THR A O 1
ATOM 744 N N . THR A 1 98 ? -1.362 -8.226 -7.532 1.00 83.94 98 THR A N 1
ATOM 745 C CA . THR A 1 98 ? 0.088 -7.983 -7.545 1.00 83.94 98 THR A CA 1
ATOM 746 C C . THR A 1 98 ? 0.720 -8.625 -8.779 1.00 83.94 98 THR A C 1
ATOM 748 O O . THR A 1 98 ? 0.203 -9.598 -9.326 1.00 83.94 98 THR A O 1
ATOM 751 N N . SER A 1 99 ? 1.841 -8.078 -9.248 1.00 75.81 99 SER A N 1
ATOM 752 C CA . SER A 1 99 ? 2.621 -8.667 -10.342 1.00 75.81 99 SER A CA 1
ATOM 753 C C . SER A 1 99 ? 3.946 -9.206 -9.809 1.00 75.81 99 SER A C 1
ATOM 755 O O . SER A 1 99 ? 4.622 -8.535 -9.037 1.00 75.81 99 SER A O 1
ATOM 757 N N . ALA A 1 100 ? 4.368 -10.399 -10.221 1.00 65.25 100 ALA A N 1
ATOM 758 C CA . ALA A 1 100 ? 5.735 -10.850 -9.965 1.00 65.25 100 ALA A CA 1
ATOM 759 C C . ALA A 1 100 ? 6.658 -10.256 -11.039 1.00 65.25 100 ALA A C 1
ATOM 761 O O . ALA A 1 100 ? 6.447 -10.500 -12.226 1.00 65.25 100 ALA A O 1
ATOM 762 N N . SER A 1 101 ? 7.671 -9.479 -10.651 1.00 55.41 101 SER A N 1
ATOM 763 C CA . SER A 1 101 ? 8.730 -9.067 -11.575 1.00 55.41 101 SER A CA 1
ATOM 764 C C . SER A 1 101 ? 9.942 -9.980 -11.407 1.00 55.41 101 SER A C 1
ATOM 766 O O . SER A 1 101 ? 10.557 -10.046 -10.344 1.00 55.41 101 SER A O 1
ATOM 768 N N . PHE A 1 102 ? 10.294 -10.695 -12.474 1.00 51.50 102 PHE A N 1
ATOM 769 C CA . PHE A 1 102 ? 11.559 -11.415 -12.572 1.00 51.50 102 PHE A CA 1
ATOM 770 C C . PHE A 1 102 ? 12.515 -10.557 -13.396 1.00 51.50 102 PHE A C 1
ATOM 772 O O . PHE A 1 102 ? 12.367 -10.442 -14.610 1.00 51.50 102 PHE A O 1
ATOM 779 N N . ALA A 1 103 ? 13.485 -9.925 -12.739 1.00 49.47 103 ALA A N 1
ATOM 780 C CA . ALA A 1 103 ? 14.606 -9.317 -13.439 1.00 49.47 103 ALA A CA 1
ATOM 781 C C . ALA A 1 103 ? 15.626 -10.422 -13.747 1.00 49.47 103 ALA A C 1
ATOM 783 O O . ALA A 1 103 ? 16.407 -10.822 -12.886 1.00 49.47 103 ALA A O 1
ATOM 784 N N . SER A 1 104 ? 15.606 -10.957 -14.967 1.00 49.03 104 SER A N 1
ATOM 785 C CA . SER A 1 104 ? 16.705 -11.780 -15.467 1.00 49.03 104 SER A CA 1
ATOM 786 C C . SER A 1 104 ? 17.876 -10.859 -15.798 1.00 49.03 104 SER A C 1
ATOM 788 O O . SER A 1 104 ? 17.875 -10.185 -16.828 1.00 49.03 104 SER A O 1
ATOM 790 N N . PHE A 1 105 ? 18.867 -10.802 -14.910 1.00 46.97 105 PHE A N 1
ATOM 791 C CA . PHE A 1 105 ? 20.136 -10.153 -15.214 1.00 46.97 105 PHE A CA 1
ATOM 792 C C . PHE A 1 105 ? 20.844 -10.983 -16.287 1.00 46.97 105 PHE A C 1
ATOM 794 O O . PHE A 1 105 ? 21.377 -12.055 -16.003 1.00 46.97 105 PHE A O 1
ATOM 801 N N . ALA A 1 106 ? 20.849 -10.507 -17.529 1.00 47.94 106 ALA A N 1
ATOM 802 C CA . ALA A 1 106 ? 21.785 -11.012 -18.519 1.00 47.94 106 ALA A CA 1
ATOM 803 C C . ALA A 1 106 ? 23.180 -10.494 -18.141 1.00 47.94 106 ALA A C 1
ATOM 805 O O . ALA A 1 106 ? 23.575 -9.401 -18.535 1.00 47.94 106 ALA A O 1
ATOM 806 N N . SER A 1 107 ? 23.920 -11.264 -17.341 1.00 50.44 107 SER A N 1
ATOM 807 C CA . SER A 1 107 ? 25.365 -11.073 -17.203 1.00 50.44 107 SER A CA 1
ATOM 808 C C . SER A 1 107 ? 26.033 -11.630 -18.459 1.00 50.44 107 SER A C 1
ATOM 810 O O . SER A 1 107 ? 26.500 -12.766 -18.493 1.00 50.44 107 SER A O 1
ATOM 812 N N . GLY A 1 108 ? 25.976 -10.861 -19.543 1.00 54.47 108 GLY A N 1
ATOM 813 C CA . GLY A 1 108 ? 26.888 -11.022 -20.666 1.00 54.47 108 GLY A CA 1
ATOM 814 C C . GLY A 1 108 ? 28.068 -10.088 -20.439 1.00 54.47 108 GLY A C 1
ATOM 815 O O . GLY A 1 108 ? 27.857 -8.935 -20.066 1.00 54.47 108 GLY A O 1
ATOM 816 N N . SER A 1 109 ? 29.295 -10.554 -20.670 1.00 58.88 109 SER A N 1
ATOM 817 C CA . SER A 1 109 ? 30.516 -9.734 -20.709 1.00 58.88 109 SER A CA 1
ATOM 818 C C . SER A 1 109 ? 30.506 -8.805 -21.933 1.00 58.88 109 SER A C 1
ATOM 820 O O . SER A 1 109 ? 31.356 -8.912 -22.816 1.00 58.88 109 SER A O 1
ATOM 822 N N . GLY A 1 110 ? 29.455 -7.995 -22.058 1.00 57.44 110 GLY A N 1
ATOM 823 C CA . GLY A 1 110 ? 29.153 -7.206 -23.238 1.00 57.44 110 GLY A CA 1
ATOM 824 C C . GLY A 1 110 ? 30.279 -6.227 -23.506 1.00 57.44 110 GLY A C 1
ATOM 825 O O . GLY A 1 110 ? 30.444 -5.267 -22.763 1.00 57.44 110 GLY A O 1
ATOM 826 N N . VAL A 1 111 ? 31.025 -6.507 -24.572 1.00 66.62 111 VAL A N 1
ATOM 827 C CA . VAL A 1 111 ? 31.991 -5.607 -25.199 1.00 66.62 111 VAL A CA 1
ATOM 828 C C . VAL A 1 111 ? 31.255 -4.298 -25.482 1.00 66.62 111 VAL A C 1
ATOM 830 O O . VAL A 1 111 ? 30.294 -4.276 -26.258 1.00 66.62 111 VAL A O 1
ATOM 833 N N . LEU A 1 112 ? 31.646 -3.219 -24.810 1.00 70.12 112 LEU A N 1
ATOM 834 C CA . LEU A 1 112 ? 31.136 -1.886 -25.101 1.00 70.12 112 LEU A CA 1
ATOM 835 C C . LEU A 1 112 ? 31.581 -1.484 -26.518 1.00 70.12 112 LEU A C 1
ATOM 837 O O . LEU A 1 112 ? 32.599 -1.968 -27.010 1.00 70.12 112 LEU A O 1
ATOM 841 N N . PRO A 1 113 ? 30.880 -0.561 -27.196 1.00 67.19 113 PRO A N 1
ATOM 842 C CA . PRO A 1 113 ? 31.339 -0.051 -28.488 1.00 67.19 113 PRO A CA 1
ATOM 843 C C . PRO A 1 113 ? 32.772 0.517 -28.460 1.00 67.19 113 PRO A C 1
ATOM 845 O O . PRO A 1 113 ? 33.463 0.453 -29.472 1.00 67.19 113 PRO A O 1
ATOM 848 N N . SER A 1 114 ? 33.227 1.033 -27.309 1.00 66.75 114 SER A N 1
ATOM 849 C CA . SER A 1 114 ? 34.620 1.443 -27.070 1.00 66.75 114 SER A CA 1
ATOM 850 C C . SER A 1 114 ? 35.596 0.271 -27.143 1.00 66.75 114 SER A C 1
ATOM 852 O O . SER A 1 114 ? 36.636 0.368 -27.787 1.00 66.75 114 SER A O 1
ATOM 854 N N . ASP A 1 115 ? 35.215 -0.860 -26.559 1.00 74.62 115 ASP A N 1
ATOM 855 C CA . ASP A 1 115 ? 36.061 -2.043 -26.433 1.00 74.62 115 ASP A CA 1
ATOM 856 C C . ASP A 1 115 ? 36.320 -2.686 -27.806 1.00 74.62 115 ASP A C 1
ATOM 858 O O . ASP A 1 115 ? 37.326 -3.357 -28.003 1.00 74.62 115 ASP A O 1
ATOM 862 N N . VAL A 1 116 ? 35.448 -2.456 -28.797 1.00 76.75 116 VAL A N 1
ATOM 863 C CA . VAL A 1 116 ? 35.648 -2.932 -30.178 1.00 76.75 116 VAL A CA 1
ATOM 864 C C . VAL A 1 116 ? 36.883 -2.296 -30.820 1.00 76.75 116 VAL A C 1
ATOM 866 O O . VAL A 1 116 ? 37.598 -2.972 -31.561 1.00 76.75 116 VAL A O 1
ATOM 869 N N . VAL A 1 117 ? 37.148 -1.016 -30.538 1.00 78.56 117 VAL A N 1
ATOM 870 C CA . VAL A 1 117 ? 38.324 -0.306 -31.065 1.00 78.56 117 VAL A CA 1
ATOM 871 C C . VAL A 1 117 ? 39.590 -0.855 -30.415 1.00 78.56 117 VAL A C 1
ATOM 873 O O . VAL A 1 117 ? 40.521 -1.234 -31.126 1.00 78.56 117 VAL A O 1
ATOM 876 N N . ASP A 1 118 ? 39.575 -1.011 -29.092 1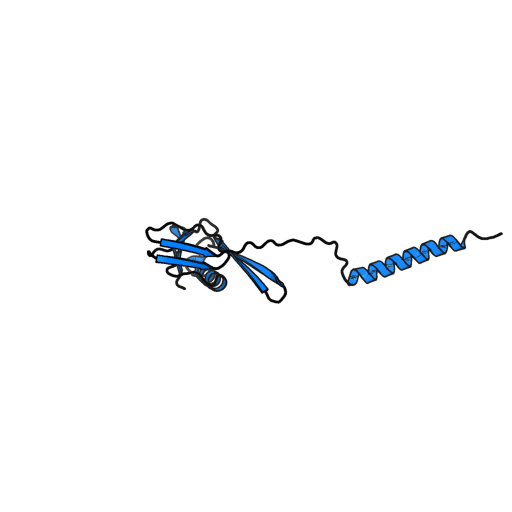.00 81.31 118 ASP A N 1
ATOM 877 C CA . ASP A 1 118 ? 40.703 -1.555 -28.332 1.00 81.31 118 ASP A CA 1
ATOM 878 C C . ASP A 1 118 ? 41.015 -3.008 -28.737 1.00 81.31 118 ASP A C 1
ATOM 880 O O . ASP A 1 118 ? 42.177 -3.383 -28.916 1.00 81.31 118 ASP A O 1
ATOM 884 N N . ILE A 1 119 ? 39.982 -3.829 -28.966 1.00 83.25 119 ILE A N 1
ATOM 885 C CA . ILE A 1 119 ? 40.128 -5.204 -29.467 1.00 83.25 119 ILE A CA 1
ATOM 886 C C . ILE A 1 119 ? 40.711 -5.206 -30.884 1.00 83.25 119 ILE A C 1
ATOM 888 O O . ILE A 1 119 ? 41.612 -5.996 -31.173 1.00 83.25 119 ILE A O 1
ATOM 892 N N . ALA A 1 120 ? 40.231 -4.336 -31.777 1.00 84.38 120 ALA A N 1
ATOM 893 C CA . ALA A 1 120 ? 40.734 -4.264 -33.146 1.00 84.38 120 ALA A CA 1
ATOM 894 C C . ALA A 1 120 ? 42.214 -3.847 -33.193 1.00 84.38 120 ALA A C 1
ATOM 896 O O . ALA A 1 120 ? 42.994 -4.420 -33.961 1.00 84.38 120 ALA A O 1
ATOM 897 N N . GLU A 1 121 ? 42.624 -2.894 -32.353 1.00 84.75 121 GLU A N 1
ATOM 898 C CA . GLU A 1 121 ? 44.023 -2.480 -32.233 1.00 84.75 121 GLU A CA 1
ATOM 899 C C . GLU A 1 121 ? 44.905 -3.582 -31.637 1.00 84.75 121 GLU A C 1
ATOM 901 O O . GLU A 1 121 ? 45.988 -3.850 -32.168 1.00 84.75 121 GLU A O 1
ATOM 906 N N . ALA A 1 122 ? 44.430 -4.278 -30.600 1.00 84.62 122 ALA A N 1
ATOM 907 C CA . ALA A 1 122 ? 45.144 -5.401 -30.001 1.00 84.62 122 ALA A CA 1
ATOM 908 C C . ALA A 1 122 ? 45.364 -6.543 -31.009 1.00 84.62 122 ALA A C 1
ATOM 910 O O . ALA A 1 122 ? 46.490 -7.015 -31.168 1.00 84.62 122 ALA A O 1
ATOM 911 N N . VAL A 1 123 ? 44.323 -6.929 -31.758 1.00 86.88 123 VAL A N 1
ATOM 912 C CA . VAL A 1 123 ? 44.413 -7.959 -32.808 1.00 86.88 123 VAL A CA 1
ATOM 913 C C . VAL A 1 123 ? 45.387 -7.537 -33.908 1.00 86.88 123 VAL A C 1
ATOM 915 O O . VAL A 1 123 ? 46.233 -8.330 -34.325 1.00 86.88 123 VAL A O 1
ATOM 918 N N . ARG A 1 124 ? 45.317 -6.278 -34.362 1.00 86.00 124 ARG A N 1
ATOM 919 C CA . ARG A 1 124 ? 46.237 -5.748 -35.377 1.00 86.00 124 ARG A CA 1
ATOM 920 C C . ARG A 1 124 ? 47.689 -5.808 -34.907 1.00 86.00 124 ARG A C 1
ATOM 922 O O . ARG A 1 124 ? 48.555 -6.185 -35.693 1.00 86.00 124 ARG A O 1
ATOM 929 N N . LYS A 1 125 ? 47.955 -5.448 -33.649 1.00 85.94 125 LYS A N 1
ATOM 930 C CA . LYS A 1 125 ? 49.298 -5.492 -33.063 1.00 85.94 125 LYS A CA 1
ATOM 931 C C . LYS A 1 125 ? 49.840 -6.920 -33.008 1.00 85.94 125 LYS A C 1
ATOM 933 O O . LYS A 1 125 ? 50.939 -7.158 -33.491 1.00 85.94 125 LYS A O 1
ATOM 938 N N . THR A 1 126 ? 49.048 -7.874 -32.520 1.00 88.31 126 THR A N 1
ATOM 939 C CA . THR A 1 126 ? 49.451 -9.288 -32.475 1.00 88.31 126 THR A CA 1
ATOM 940 C C . THR A 1 126 ? 49.784 -9.834 -33.863 1.00 88.31 126 THR A C 1
ATOM 942 O O . THR A 1 126 ? 50.806 -10.491 -34.028 1.00 88.31 126 THR A O 1
ATOM 945 N N . LEU A 1 127 ? 48.973 -9.526 -34.881 1.00 83.44 127 LEU A N 1
ATOM 946 C CA . LEU A 1 127 ? 49.243 -9.966 -36.255 1.00 83.44 127 LEU A CA 1
ATOM 947 C C . LEU A 1 127 ? 50.544 -9.378 -36.819 1.00 83.44 127 LEU A C 1
ATOM 949 O O . LEU A 1 127 ? 51.271 -10.076 -37.524 1.00 83.44 127 LEU A O 1
ATOM 953 N N . LEU A 1 128 ? 50.850 -8.116 -36.505 1.00 81.19 128 LEU A N 1
ATOM 954 C CA . LEU A 1 128 ? 52.103 -7.477 -36.912 1.00 81.19 128 LEU A CA 1
ATOM 955 C C . LEU A 1 128 ? 53.310 -8.128 -36.228 1.00 81.19 128 LEU A C 1
ATOM 957 O O . LEU A 1 128 ? 54.276 -8.464 -36.914 1.00 81.19 128 LEU A O 1
ATOM 961 N N . ASP A 1 129 ? 53.221 -8.383 -34.923 1.00 76.88 129 ASP A N 1
ATOM 962 C CA . ASP A 1 129 ? 54.293 -9.014 -34.148 1.00 76.88 129 ASP A CA 1
ATOM 963 C C . ASP A 1 129 ? 54.579 -10.444 -34.655 1.00 76.88 129 ASP A C 1
ATOM 965 O O . ASP A 1 129 ? 55.733 -10.799 -34.895 1.00 76.88 129 ASP A O 1
ATOM 969 N N . THR A 1 130 ? 53.540 -11.238 -34.947 1.00 73.19 130 THR A N 1
ATOM 970 C CA . THR A 1 130 ? 53.698 -12.585 -35.531 1.00 73.19 130 THR A CA 1
ATOM 971 C C . THR A 1 130 ? 54.211 -12.547 -36.979 1.00 73.19 130 THR A C 1
ATOM 973 O O . THR A 1 130 ? 54.969 -13.423 -37.395 1.00 73.19 130 THR A O 1
ATOM 976 N N . SER A 1 131 ? 53.848 -11.528 -37.766 1.00 64.62 131 SER A N 1
ATOM 977 C CA . SER A 1 131 ? 54.364 -11.375 -39.137 1.00 64.62 131 SER A CA 1
ATOM 978 C C . SER A 1 131 ? 55.851 -10.997 -39.186 1.00 64.62 131 SER A C 1
ATOM 980 O O . SER A 1 131 ? 56.536 -11.335 -40.152 1.00 64.62 131 SER A O 1
ATOM 982 N N . GLY A 1 132 ? 56.364 -10.351 -38.132 1.00 58.69 132 GLY A N 1
ATOM 983 C CA . GLY A 1 132 ? 57.782 -10.027 -37.980 1.00 58.69 132 GLY A CA 1
ATOM 984 C C . GLY A 1 132 ? 58.661 -11.253 -37.712 1.00 58.69 132 GLY A C 1
ATOM 985 O O . GLY A 1 132 ? 59.763 -11.334 -38.250 1.00 58.69 132 GLY A O 1
ATOM 986 N N . GLU A 1 133 ? 58.166 -12.242 -36.961 1.00 55.00 133 GLU A N 1
ATOM 987 C CA . GLU A 1 133 ? 58.889 -13.505 -36.726 1.00 55.00 133 GLU A CA 1
ATOM 988 C C . GLU A 1 133 ? 58.973 -14.385 -37.984 1.00 55.00 133 GLU A C 1
ATOM 990 O O . GLU A 1 133 ? 59.990 -15.041 -38.217 1.00 55.00 133 GLU A O 1
ATOM 995 N N . ALA A 1 134 ? 57.952 -14.364 -38.847 1.00 53.62 134 ALA A N 1
ATOM 996 C CA . ALA A 1 134 ? 57.940 -15.156 -40.080 1.00 53.62 134 ALA A CA 1
ATOM 997 C C . ALA A 1 134 ? 58.957 -14.671 -41.137 1.00 53.62 134 ALA A C 1
ATOM 999 O O . ALA A 1 134 ? 59.403 -15.460 -41.972 1.00 53.62 134 ALA A O 1
ATOM 1000 N N . ALA A 1 135 ? 59.363 -13.396 -41.099 1.00 53.00 135 ALA A N 1
ATOM 1001 C CA . ALA A 1 135 ? 60.319 -12.819 -42.049 1.00 53.00 135 ALA A CA 1
ATOM 1002 C C . ALA A 1 135 ? 61.792 -13.187 -41.761 1.00 53.00 135 ALA A C 1
ATOM 1004 O O . ALA A 1 135 ? 62.658 -12.928 -42.595 1.00 53.00 135 ALA A O 1
ATOM 1005 N N . GLY A 1 136 ? 62.092 -13.799 -40.607 1.00 54.19 136 GLY A N 1
ATOM 1006 C CA . GLY A 1 136 ? 63.458 -14.133 -40.182 1.00 54.19 136 GLY A CA 1
ATOM 1007 C C . GLY A 1 136 ? 63.955 -15.544 -40.528 1.00 54.19 136 GLY A C 1
ATOM 1008 O O . GLY A 1 136 ? 65.105 -15.851 -40.228 1.00 54.19 136 GLY A O 1
ATOM 1009 N N . VAL A 1 137 ? 63.128 -16.416 -41.125 1.00 55.28 137 VAL A N 1
ATOM 1010 C CA . VAL A 1 137 ? 63.424 -17.870 -41.217 1.00 55.28 137 VAL A CA 1
ATOM 1011 C C . VAL A 1 137 ? 63.643 -18.381 -42.653 1.00 55.28 137 VAL A C 1
ATOM 1013 O O . VAL A 1 137 ? 63.831 -19.572 -42.864 1.00 55.28 137 VAL A O 1
ATOM 1016 N N . TYR A 1 138 ? 63.706 -17.509 -43.663 1.00 52.44 138 TYR A N 1
ATOM 1017 C CA . TYR A 1 138 ? 64.088 -17.920 -45.023 1.00 52.44 138 TYR A CA 1
ATOM 1018 C C . TYR A 1 138 ? 65.323 -17.156 -45.516 1.00 52.44 138 TYR A C 1
ATOM 1020 O O . TYR A 1 138 ? 65.227 -16.116 -46.163 1.00 52.44 138 TYR A O 1
ATOM 1028 N N . SER A 1 139 ? 66.503 -17.704 -45.225 1.00 50.12 139 SER A N 1
ATOM 1029 C CA . SER A 1 139 ? 67.688 -17.556 -46.078 1.00 50.12 139 SER A CA 1
ATOM 1030 C C . SER A 1 139 ? 68.116 -18.959 -46.531 1.00 50.12 139 SER A C 1
ATOM 1032 O O . SER A 1 139 ? 68.148 -19.848 -45.679 1.00 50.12 139 SER A O 1
ATOM 1034 N N . PRO A 1 140 ? 68.339 -19.177 -47.843 1.00 56.25 140 PRO A N 1
ATOM 1035 C CA . PRO A 1 140 ? 68.690 -20.481 -48.411 1.00 56.25 140 PRO A CA 1
ATOM 1036 C C . PRO A 1 140 ? 70.058 -20.997 -47.955 1.00 56.25 140 PRO A C 1
ATOM 1038 O O . PRO A 1 140 ? 70.935 -20.163 -47.632 1.00 56.25 140 PRO A O 1
#

Sequence (140 aa):
MTISIDWPNKLVLSTESITDIVAFKDVLRDSEDDADGVLNDPIINYKKLNLGGGGFFHAVDFINGYQLKFPIAGNYTIIGNIGAVIVPVAGVFVDRTTSASFASFASGSGVLPSDVVDIAEAVRKTLLDTSGEAAGVYSP

Secondary structure (DSSP, 8-state):
--EEEETTTTEEEESS-B--HHHHHHHHHHHHHSTTGGGS--SEEEEEEEEETTEEEEEEEE-TT-EEE--SSEEEEEESEEE-EEEP-TTEEEEEE---------------HHHHHHHHHHHHHHHHHHHHHHTTS---

Foldseek 3Di:
DDWDAPQVQQEIEDQAAAADPVVVVVVQVVCCPDPVNVVGDRQWDWDWDDPPPPDIAIAIAGDPPHAYEHADQDEYEYEHHYRHHYDDDPNYHYHYDYDDDDDPPPPDPDQDPVNVVVVVVVVVVVVVVVVVVVVPPDDD

Radius of gyration: 28.59 Å; chains: 1; bounding box: 86×38×67 Å

pLDDT: mean 86.28, std 15.27, range [46.97, 98.38]